Protein AF-A0A140KB06-F1 (afdb_monomer_lite)

Radius of gyration: 15.41 Å; chains: 1; bounding box: 33×47×39 Å

Secondary structure (DSSP, 8-state):
-PPPEE-TTS-EESSHHHHHHHHHH-HHHHHHHHHTTHHHHHHHHTT-HHHHHHHHHHHHSSS-HHHHHHHHHHHHHHHHHH--S----------TTHHHHHHHHHHHHHHTTS--

Foldseek 3Di:
DFAFDAFPVGDTHPDLVSLLVVCVVPVPSLLVCLLVLVVLVSCVRVVVNVLSVVSVVLSPDPDDSSVSSVVSSVVSVVVVVPDDPDDDDDDDDDDPPPPPVVVVVVVVVVVVVPPD

Structure (mmCIF, N/CA/C/O backbone):
data_AF-A0A140KB06-F1
#
_entry.id   AF-A0A140KB06-F1
#
loop_
_atom_site.group_PDB
_atom_site.id
_atom_site.type_symbol
_atom_site.label_atom_id
_atom_site.label_alt_id
_atom_site.label_comp_id
_atom_site.label_asym_id
_atom_site.label_entity_id
_atom_site.label_seq_id
_atom_site.pdbx_PDB_ins_code
_atom_site.Cartn_x
_atom_site.Cartn_y
_atom_site.Cartn_z
_atom_site.occupancy
_atom_site.B_iso_or_equiv
_atom_site.auth_seq_id
_atom_site.auth_comp_id
_atom_site.auth_asym_id
_atom_site.auth_atom_id
_atom_site.pdbx_PDB_model_num
ATOM 1 N N . MET A 1 1 ? 12.066 -7.332 -14.495 1.00 65.00 1 MET A N 1
ATOM 2 C CA . MET A 1 1 ? 12.016 -6.477 -13.287 1.00 65.00 1 MET A CA 1
ATOM 3 C C . MET A 1 1 ? 10.594 -5.970 -13.168 1.00 65.00 1 MET A C 1
ATOM 5 O O . MET A 1 1 ? 10.023 -5.665 -14.206 1.00 65.00 1 MET A O 1
ATOM 9 N N . ALA A 1 2 ? 10.015 -5.948 -11.968 1.00 84.44 2 ALA A N 1
ATOM 10 C CA . ALA A 1 2 ? 8.673 -5.405 -11.787 1.00 84.44 2 ALA A CA 1
ATOM 11 C C . ALA A 1 2 ? 8.692 -3.873 -11.918 1.00 84.44 2 ALA A C 1
ATOM 13 O O . ALA A 1 2 ? 9.682 -3.227 -11.571 1.00 84.44 2 ALA A O 1
ATOM 14 N N . GLU A 1 3 ? 7.606 -3.307 -12.433 1.00 93.38 3 GLU A N 1
ATOM 15 C CA . GLU A 1 3 ? 7.430 -1.858 -12.538 1.00 93.38 3 GLU A CA 1
ATOM 16 C C . GLU A 1 3 ? 7.237 -1.214 -11.150 1.00 93.38 3 GLU A C 1
ATOM 18 O O . GLU A 1 3 ? 6.530 -1.778 -10.302 1.00 93.38 3 GLU A O 1
ATOM 23 N N . PRO A 1 4 ? 7.850 -0.042 -10.889 1.00 96.62 4 PRO A N 1
ATOM 24 C CA . PRO A 1 4 ? 7.666 0.667 -9.628 1.00 96.62 4 PRO A CA 1
ATOM 25 C C . PRO A 1 4 ? 6.244 1.216 -9.501 1.00 96.62 4 PRO A C 1
ATOM 27 O O . PRO A 1 4 ? 5.618 1.598 -10.490 1.00 96.62 4 PRO A O 1
ATOM 30 N N . PHE A 1 5 ? 5.759 1.332 -8.267 1.00 97.06 5 PHE A N 1
ATOM 31 C CA . PHE A 1 5 ? 4.494 2.007 -8.005 1.00 97.06 5 PHE A CA 1
ATOM 32 C C . PHE A 1 5 ? 4.669 3.513 -8.192 1.00 97.06 5 PHE A C 1
ATOM 34 O O . PHE A 1 5 ? 5.593 4.103 -7.630 1.00 97.06 5 PHE A O 1
ATOM 41 N N . ARG A 1 6 ? 3.781 4.144 -8.960 1.00 96.88 6 ARG A N 1
ATOM 42 C CA . ARG A 1 6 ? 3.857 5.568 -9.295 1.00 96.88 6 ARG A CA 1
ATOM 43 C C . ARG A 1 6 ? 2.752 6.353 -8.596 1.00 96.88 6 ARG A C 1
ATOM 45 O O . ARG A 1 6 ? 1.575 6.085 -8.819 1.00 96.88 6 ARG A O 1
ATOM 52 N N . PHE A 1 7 ? 3.146 7.343 -7.800 1.00 95.62 7 PHE A N 1
ATOM 53 C CA . PHE A 1 7 ? 2.239 8.348 -7.242 1.00 95.62 7 PHE A CA 1
ATOM 54 C C . PHE A 1 7 ? 1.955 9.442 -8.282 1.00 95.62 7 PHE A C 1
ATOM 56 O O . PHE A 1 7 ? 2.716 9.615 -9.242 1.00 95.62 7 PHE A O 1
ATOM 63 N N . ALA A 1 8 ? 0.848 10.172 -8.121 1.00 91.31 8 ALA A N 1
ATOM 64 C CA . ALA A 1 8 ? 0.431 11.187 -9.089 1.00 91.31 8 ALA A CA 1
ATOM 65 C C . ALA A 1 8 ? 1.385 12.392 -9.110 1.00 91.31 8 ALA A C 1
ATOM 67 O O . ALA A 1 8 ? 1.555 13.019 -10.153 1.00 91.31 8 ALA A O 1
ATOM 68 N N . ASP A 1 9 ? 2.084 12.648 -8.002 1.00 87.56 9 ASP A N 1
ATOM 69 C CA . ASP A 1 9 ? 3.182 13.616 -7.905 1.00 87.56 9 ASP A CA 1
ATOM 70 C C . ASP A 1 9 ? 4.463 13.203 -8.669 1.00 87.56 9 ASP A C 1
ATOM 72 O O . ASP A 1 9 ? 5.450 13.941 -8.693 1.00 87.56 9 ASP A O 1
ATOM 76 N N . GLY A 1 10 ? 4.460 12.027 -9.305 1.00 93.19 10 GLY A N 1
ATOM 77 C CA . GLY A 1 10 ? 5.570 11.489 -10.084 1.00 93.19 10 GLY A CA 1
ATOM 78 C C . GLY A 1 10 ? 6.594 10.703 -9.265 1.00 93.19 10 GLY A C 1
ATOM 79 O O . GLY A 1 10 ? 7.516 10.136 -9.861 1.00 93.19 10 GLY A O 1
ATOM 80 N N . GLN A 1 11 ? 6.445 10.619 -7.940 1.00 95.81 11 GLN A N 1
ATOM 81 C CA . GLN A 1 11 ? 7.329 9.822 -7.094 1.00 95.81 11 GLN A CA 1
ATOM 82 C C . GLN A 1 11 ? 7.109 8.326 -7.323 1.00 95.81 11 GLN A C 1
ATOM 84 O O . GLN A 1 11 ? 6.007 7.858 -7.615 1.00 95.81 11 GLN A O 1
ATOM 89 N N . LEU A 1 12 ? 8.200 7.573 -7.205 1.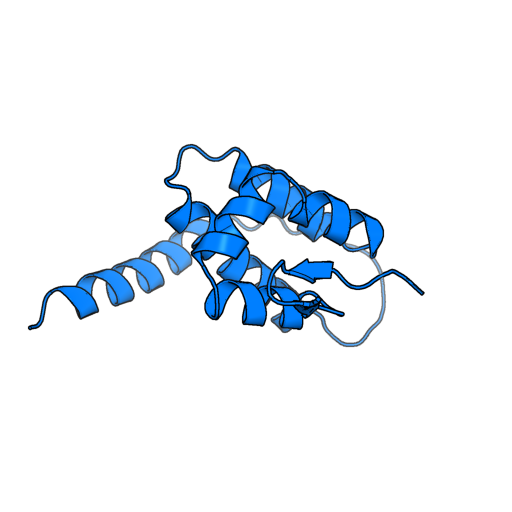00 97.06 12 LEU A N 1
ATOM 90 C CA . LEU A 1 12 ? 8.239 6.146 -7.489 1.00 97.06 12 LEU A CA 1
ATOM 91 C C . LEU A 1 12 ? 8.613 5.371 -6.231 1.00 97.06 12 LEU A C 1
ATOM 93 O O . LEU A 1 12 ? 9.597 5.700 -5.567 1.00 97.06 12 LEU A O 1
ATOM 97 N N . ALA A 1 13 ? 7.851 4.323 -5.935 1.00 97.00 13 ALA A N 1
ATOM 98 C CA . ALA A 1 13 ? 8.204 3.321 -4.944 1.00 97.00 13 ALA A CA 1
ATOM 99 C C . ALA A 1 13 ? 8.684 2.048 -5.643 1.00 97.00 13 ALA A C 1
ATOM 101 O O . ALA A 1 13 ? 7.937 1.394 -6.370 1.00 97.00 13 ALA A O 1
ATOM 102 N N . TYR A 1 14 ? 9.942 1.694 -5.394 1.00 96.00 14 TYR A N 1
ATOM 103 C CA . TYR A 1 14 ? 10.562 0.474 -5.917 1.00 96.00 14 TYR A CA 1
ATOM 104 C C . TYR A 1 14 ? 10.449 -0.699 -4.939 1.00 96.00 14 TYR A C 1
ATOM 106 O O . TYR A 1 14 ? 10.717 -1.843 -5.301 1.00 96.00 14 TYR A O 1
ATOM 114 N N . SER A 1 15 ? 10.058 -0.420 -3.697 1.00 95.75 15 SER A N 1
ATOM 115 C CA . SER A 1 15 ? 9.925 -1.400 -2.629 1.00 95.75 15 SER A CA 1
ATOM 116 C C . SER A 1 15 ? 8.781 -1.042 -1.679 1.00 95.75 15 SER A C 1
ATOM 118 O O . SER A 1 15 ? 8.216 0.056 -1.729 1.00 95.75 15 SER A O 1
ATOM 120 N N . VAL A 1 16 ? 8.445 -1.969 -0.780 1.00 96.31 16 VAL A N 1
ATOM 121 C CA . VAL A 1 16 ? 7.417 -1.759 0.251 1.00 96.31 16 VAL A CA 1
ATOM 122 C C . VAL A 1 16 ? 7.820 -0.624 1.198 1.00 96.31 16 VAL A C 1
ATOM 124 O O . VAL A 1 16 ? 6.982 0.167 1.630 1.00 96.31 16 VAL A O 1
ATOM 127 N N . GLU A 1 17 ? 9.108 -0.498 1.506 1.00 96.12 17 GLU A N 1
ATOM 128 C CA . GLU A 1 17 ? 9.649 0.575 2.341 1.00 96.12 17 GLU A CA 1
ATOM 129 C C . GLU A 1 17 ? 9.455 1.939 1.700 1.00 96.12 17 GLU A C 1
ATOM 131 O O . GLU A 1 17 ? 9.081 2.891 2.390 1.00 96.12 17 GLU A O 1
ATOM 136 N N . ASP A 1 18 ? 9.704 2.042 0.397 1.00 96.44 18 ASP A N 1
ATOM 137 C CA . ASP A 1 18 ? 9.499 3.284 -0.334 1.00 96.44 18 ASP A CA 1
ATOM 138 C C . ASP A 1 18 ? 8.016 3.627 -0.393 1.00 96.44 18 ASP A C 1
ATOM 140 O O . ASP A 1 18 ? 7.648 4.754 -0.064 1.00 96.44 18 ASP A O 1
ATOM 144 N N . LEU A 1 19 ? 7.153 2.642 -0.656 1.00 97.19 19 LEU A N 1
ATOM 145 C CA . LEU A 1 19 ? 5.704 2.828 -0.631 1.00 97.19 19 LEU A CA 1
ATOM 146 C C . LEU A 1 19 ? 5.227 3.380 0.723 1.00 97.19 19 LEU A C 1
ATOM 148 O O . LEU A 1 19 ? 4.471 4.351 0.782 1.00 97.19 19 LEU A O 1
ATOM 152 N N . VAL A 1 20 ? 5.737 2.831 1.829 1.00 96.69 20 VAL A N 1
ATOM 153 C CA . VAL A 1 20 ? 5.456 3.323 3.185 1.00 96.69 20 VAL A CA 1
ATOM 154 C C . VAL A 1 20 ? 5.957 4.755 3.401 1.00 96.69 20 VAL A C 1
ATOM 156 O O . VAL A 1 20 ? 5.286 5.540 4.078 1.00 96.69 20 VAL A O 1
ATOM 159 N N . LYS A 1 21 ? 7.139 5.116 2.887 1.00 96.00 21 LYS A N 1
ATOM 160 C CA . LYS A 1 21 ? 7.654 6.495 2.980 1.00 96.00 21 LYS A CA 1
ATOM 161 C C . LYS A 1 21 ? 6.753 7.464 2.214 1.00 96.00 21 LYS A C 1
ATOM 163 O O . LYS A 1 21 ? 6.449 8.526 2.756 1.00 96.00 21 LYS A O 1
ATOM 168 N N . LEU A 1 22 ? 6.301 7.087 1.018 1.00 96.44 22 LEU A N 1
ATOM 169 C CA . LEU A 1 22 ? 5.389 7.894 0.205 1.00 96.44 22 LEU A CA 1
ATOM 170 C C . LEU A 1 22 ? 4.036 8.082 0.899 1.00 96.44 22 LEU A C 1
ATOM 172 O O . LEU A 1 22 ? 3.586 9.214 1.047 1.00 96.44 22 LEU A O 1
ATOM 176 N N . CYS A 1 23 ? 3.455 7.021 1.466 1.00 96.56 23 CYS A N 1
ATOM 177 C CA . CYS A 1 23 ? 2.199 7.112 2.224 1.00 96.56 23 CYS A CA 1
ATOM 178 C C . CYS A 1 23 ? 2.286 8.068 3.425 1.00 96.56 23 CYS A C 1
ATOM 180 O O . CYS A 1 23 ? 1.320 8.747 3.753 1.00 96.56 23 CYS A O 1
ATOM 182 N N . LYS A 1 24 ? 3.442 8.141 4.098 1.00 93.94 24 LYS A N 1
ATOM 183 C CA . LYS A 1 24 ? 3.654 9.103 5.194 1.00 93.94 24 LYS A CA 1
ATOM 184 C C . LYS A 1 24 ? 3.790 10.541 4.708 1.00 93.94 24 LYS A C 1
ATOM 186 O O . LYS A 1 24 ? 3.437 11.454 5.447 1.00 93.94 24 LYS A O 1
ATOM 191 N N . ARG A 1 25 ? 4.385 10.735 3.530 1.00 95.12 25 ARG A N 1
ATOM 192 C CA . ARG A 1 25 ? 4.596 12.054 2.927 1.00 95.12 25 ARG A CA 1
ATOM 193 C C . ARG A 1 25 ? 3.280 12.627 2.405 1.00 95.12 25 ARG A C 1
ATOM 195 O O . ARG A 1 25 ? 3.001 13.791 2.668 1.00 95.12 25 ARG A O 1
ATOM 202 N N . SER A 1 26 ? 2.479 11.787 1.753 1.00 93.75 26 SER A N 1
ATOM 203 C CA . SER A 1 26 ? 1.208 12.159 1.128 1.00 93.75 26 SER A CA 1
ATOM 204 C C . SER A 1 26 ? 0.076 11.219 1.578 1.00 93.75 26 SER A C 1
ATOM 206 O O . SER A 1 26 ? -0.342 10.349 0.810 1.00 93.75 26 SER A O 1
ATOM 208 N N . PRO A 1 27 ? -0.457 11.364 2.811 1.00 94.69 27 PRO A N 1
ATOM 209 C CA . PRO A 1 27 ? -1.487 10.459 3.330 1.00 94.69 27 PRO A CA 1
ATOM 210 C C . PRO A 1 27 ? -2.776 10.438 2.502 1.00 94.69 27 PRO A C 1
ATOM 212 O O . PRO A 1 27 ? -3.364 9.378 2.328 1.00 94.69 27 PRO A O 1
ATOM 215 N N . GLY A 1 28 ? -3.197 11.581 1.950 1.00 95.19 28 GLY A N 1
ATOM 216 C CA . GLY A 1 28 ? -4.398 11.653 1.109 1.00 95.19 28 GLY A CA 1
ATOM 217 C C . GLY A 1 28 ? -4.283 10.809 -0.164 1.00 95.19 28 GLY A C 1
ATOM 218 O O . GLY A 1 28 ? -5.186 10.041 -0.482 1.00 95.19 28 GLY A O 1
ATOM 219 N N . GLU A 1 29 ? -3.144 10.877 -0.858 1.00 95.88 29 GLU A N 1
ATOM 220 C CA . GLU A 1 29 ? -2.882 9.996 -2.004 1.00 95.88 29 GLU A CA 1
ATOM 221 C C . GLU A 1 29 ? -2.774 8.534 -1.575 1.00 95.88 29 GLU A C 1
ATOM 223 O O . GLU A 1 29 ? -3.346 7.661 -2.223 1.00 95.88 29 GLU A O 1
ATOM 228 N N . GLY A 1 30 ? -2.096 8.265 -0.454 1.00 96.94 30 GLY A N 1
ATOM 229 C CA . GLY A 1 30 ? -1.984 6.916 0.093 1.00 96.94 30 GLY A CA 1
ATOM 230 C C . GLY A 1 30 ? -3.345 6.278 0.382 1.00 96.94 30 GLY A C 1
ATOM 231 O O . GLY A 1 30 ? -3.555 5.116 0.047 1.00 96.94 30 GLY A O 1
ATOM 232 N N . ILE A 1 31 ? -4.284 7.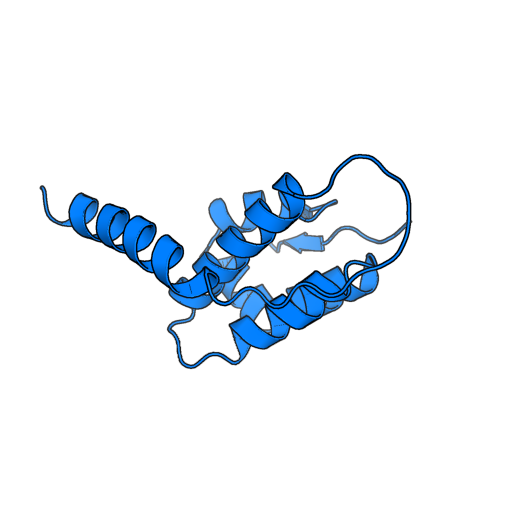046 0.942 1.00 98.19 31 ILE A N 1
ATOM 233 C CA . ILE A 1 31 ? -5.674 6.621 1.147 1.00 98.19 31 ILE A CA 1
ATOM 234 C C . ILE A 1 31 ? -6.334 6.301 -0.191 1.00 98.19 31 ILE A C 1
ATOM 236 O O . ILE A 1 31 ? -6.897 5.220 -0.339 1.00 98.19 31 ILE A O 1
ATOM 240 N N . ASN A 1 32 ? -6.237 7.199 -1.174 1.00 98.00 32 ASN A N 1
ATOM 241 C CA . ASN A 1 32 ? -6.878 7.002 -2.473 1.00 98.00 32 ASN A CA 1
ATOM 242 C C . ASN A 1 32 ? -6.412 5.702 -3.141 1.00 98.00 32 ASN A C 1
ATOM 244 O O . ASN A 1 32 ? -7.241 4.910 -3.590 1.00 98.00 32 ASN A O 1
ATOM 248 N N . TYR A 1 33 ? -5.102 5.455 -3.171 1.00 98.19 33 TYR A N 1
ATOM 249 C CA . TYR A 1 33 ? -4.540 4.232 -3.746 1.00 98.19 33 TYR A CA 1
ATOM 250 C C . TYR A 1 33 ? -4.887 2.982 -2.936 1.00 98.19 33 TYR A C 1
ATOM 252 O O . TYR A 1 33 ? -5.222 1.950 -3.522 1.00 98.19 33 TYR A O 1
ATOM 260 N N . LEU A 1 34 ? -4.868 3.071 -1.601 1.00 98.25 34 LEU A N 1
ATOM 261 C CA . LEU A 1 34 ? -5.310 1.980 -0.738 1.00 98.25 34 LEU A CA 1
ATOM 262 C C . LEU A 1 34 ? -6.763 1.624 -1.050 1.00 98.25 34 LEU A C 1
ATOM 264 O O . LEU A 1 34 ? -7.050 0.484 -1.380 1.00 98.25 34 LEU A O 1
ATOM 268 N N . MET A 1 35 ? -7.681 2.588 -1.022 1.00 98.25 35 MET A N 1
ATOM 269 C CA . MET A 1 35 ? -9.116 2.338 -1.197 1.00 98.25 35 MET A CA 1
ATOM 270 C C . MET A 1 35 ? -9.478 1.822 -2.595 1.00 98.25 35 MET A C 1
ATOM 272 O O . MET A 1 35 ? -10.441 1.064 -2.737 1.00 98.25 35 MET A O 1
ATOM 276 N N . ARG A 1 36 ? -8.675 2.156 -3.608 1.00 98.19 36 ARG A N 1
ATOM 277 C CA . ARG A 1 36 ? -8.809 1.672 -4.990 1.00 98.19 36 ARG A CA 1
ATOM 278 C C . ARG A 1 36 ? -8.240 0.275 -5.242 1.00 98.19 36 ARG A C 1
ATOM 280 O O . ARG A 1 36 ? -8.306 -0.192 -6.373 1.00 98.19 36 ARG A O 1
ATOM 287 N N . ALA A 1 37 ? -7.719 -0.388 -4.213 1.00 98.19 37 ALA A N 1
ATOM 288 C CA . ALA A 1 37 ? -7.027 -1.671 -4.309 1.00 98.19 37 ALA A CA 1
ATOM 289 C C . ALA A 1 37 ? -5.676 -1.632 -5.052 1.00 98.19 37 ALA A C 1
ATOM 291 O O . ALA A 1 37 ? -5.082 -2.676 -5.331 1.00 98.19 37 ALA A O 1
ATOM 292 N N . ASP A 1 38 ? -5.155 -0.442 -5.365 1.00 98.31 38 ASP A N 1
ATOM 293 C CA . ASP A 1 38 ? -3.935 -0.298 -6.163 1.00 98.31 38 ASP A CA 1
ATOM 294 C C . ASP A 1 38 ? -2.713 -0.852 -5.406 1.00 98.31 38 ASP A C 1
ATOM 296 O O . ASP A 1 38 ? -1.811 -1.440 -6.008 1.00 98.31 38 ASP A O 1
ATOM 300 N N . PHE A 1 39 ? -2.709 -0.738 -4.073 1.00 98.25 39 PHE A N 1
ATOM 301 C CA . PHE A 1 39 ? -1.645 -1.286 -3.232 1.00 98.25 39 PHE A CA 1
ATOM 302 C C . PHE A 1 39 ? -1.622 -2.813 -3.217 1.00 98.25 39 PHE A C 1
ATOM 304 O O . PHE A 1 39 ? -0.556 -3.375 -3.467 1.00 98.25 39 PHE A O 1
ATOM 311 N N . GLU A 1 40 ? -2.734 -3.512 -2.955 1.00 98.19 40 GLU A N 1
ATOM 312 C CA . GLU A 1 40 ? -2.698 -4.982 -2.973 1.00 98.19 40 GLU A CA 1
ATOM 313 C C . GLU A 1 40 ? -2.382 -5.545 -4.363 1.00 98.19 40 GLU A C 1
ATOM 315 O O . GLU A 1 40 ? -1.643 -6.525 -4.460 1.00 98.19 40 GLU A O 1
ATOM 320 N N . ASN A 1 41 ? -2.849 -4.893 -5.432 1.00 98.00 41 ASN A N 1
ATOM 321 C CA . ASN A 1 41 ? -2.542 -5.295 -6.802 1.00 98.00 41 ASN A CA 1
ATOM 322 C C . ASN A 1 41 ? -1.040 -5.189 -7.083 1.00 98.00 41 ASN A C 1
ATOM 324 O O . ASN A 1 41 ? -0.427 -6.133 -7.586 1.00 98.00 41 ASN A O 1
ATOM 328 N N . TRP A 1 42 ? -0.424 -4.064 -6.712 1.00 98.19 42 TRP A N 1
ATOM 329 C CA . TRP A 1 42 ? 1.010 -3.877 -6.903 1.00 98.19 42 TRP A CA 1
ATOM 330 C C . TRP A 1 42 ? 1.847 -4.793 -6.004 1.00 98.19 42 TRP A C 1
ATOM 332 O O . TRP A 1 42 ? 2.822 -5.381 -6.466 1.00 98.19 42 TRP A O 1
ATOM 342 N N . LEU A 1 43 ? 1.451 -4.981 -4.742 1.00 97.69 43 LEU A N 1
ATOM 343 C CA . LEU A 1 43 ? 2.128 -5.897 -3.820 1.00 97.69 43 LEU A CA 1
ATOM 344 C C . LEU A 1 43 ? 2.100 -7.339 -4.339 1.00 97.69 43 LEU A C 1
ATOM 346 O O . LEU A 1 43 ? 3.124 -8.020 -4.295 1.00 97.69 43 LEU A O 1
ATOM 350 N N . ALA A 1 44 ? 0.965 -7.793 -4.875 1.00 97.44 44 ALA A N 1
ATOM 351 C CA . ALA A 1 44 ? 0.860 -9.101 -5.514 1.00 97.44 44 ALA A CA 1
ATOM 352 C C . ALA A 1 44 ? 1.759 -9.188 -6.757 1.00 97.44 44 ALA A C 1
ATOM 354 O O . ALA A 1 44 ? 2.485 -10.168 -6.922 1.00 97.44 44 ALA A O 1
ATOM 355 N N . TYR A 1 45 ? 1.769 -8.140 -7.584 1.00 96.62 45 TYR A N 1
ATOM 356 C CA . TYR A 1 45 ? 2.596 -8.059 -8.787 1.00 96.62 45 TYR A CA 1
ATOM 357 C C . TYR A 1 45 ? 4.103 -8.165 -8.498 1.00 96.62 45 TYR A C 1
ATOM 359 O O . TYR A 1 45 ? 4.813 -8.872 -9.213 1.00 96.62 45 TYR A O 1
ATOM 367 N N . ILE A 1 46 ? 4.599 -7.547 -7.420 1.00 95.31 46 ILE A N 1
ATOM 368 C CA . ILE A 1 46 ? 6.009 -7.669 -7.003 1.00 95.31 46 ILE A CA 1
ATOM 369 C C . ILE A 1 46 ? 6.307 -8.947 -6.191 1.00 95.31 46 ILE A C 1
ATOM 371 O O . ILE A 1 46 ? 7.398 -9.087 -5.638 1.00 95.31 46 ILE A O 1
ATOM 375 N N . GLY A 1 47 ? 5.348 -9.875 -6.086 1.00 94.94 47 GLY A N 1
ATOM 376 C CA . GLY A 1 47 ? 5.505 -11.162 -5.401 1.00 94.94 47 GLY A CA 1
ATOM 377 C C . GLY A 1 47 ? 5.343 -11.119 -3.877 1.00 94.94 47 GLY A C 1
ATOM 378 O O . GLY A 1 47 ? 5.664 -12.092 -3.201 1.00 94.94 47 GLY A O 1
ATOM 379 N N . LYS A 1 48 ? 4.840 -10.020 -3.305 1.00 95.31 48 LYS A N 1
ATOM 380 C CA . LYS A 1 48 ? 4.558 -9.874 -1.866 1.00 95.31 48 LYS A CA 1
ATOM 381 C C . LYS A 1 48 ? 3.103 -10.257 -1.559 1.00 95.31 48 LYS A C 1
ATOM 383 O O . LYS A 1 48 ? 2.327 -9.448 -1.048 1.00 95.31 48 LYS A O 1
ATOM 388 N N . THR A 1 49 ? 2.733 -11.500 -1.869 1.00 95.06 49 THR A N 1
ATOM 389 C CA . THR A 1 49 ? 1.355 -12.024 -1.759 1.00 95.06 49 THR A CA 1
ATOM 390 C C . THR A 1 49 ? 0.770 -11.909 -0.352 1.00 95.06 49 THR A C 1
ATOM 392 O O . THR A 1 49 ? -0.380 -11.500 -0.205 1.00 95.06 49 THR A O 1
ATOM 395 N N . ASP A 1 50 ? 1.567 -12.174 0.686 1.00 95.38 50 ASP A N 1
ATOM 396 C CA . ASP A 1 50 ? 1.120 -12.071 2.084 1.00 95.38 50 ASP A CA 1
ATOM 397 C C . ASP A 1 50 ? 0.742 -10.629 2.448 1.00 95.38 50 ASP A C 1
ATOM 399 O O . ASP A 1 50 ? -0.258 -10.375 3.123 1.00 95.38 50 ASP A O 1
ATOM 403 N N . LEU A 1 51 ? 1.518 -9.658 1.953 1.00 96.75 51 LEU A N 1
ATOM 404 C CA . LEU A 1 51 ? 1.228 -8.242 2.154 1.00 96.75 51 LEU A CA 1
ATOM 405 C C . LEU A 1 51 ? 0.025 -7.795 1.332 1.00 96.75 51 LEU A C 1
ATOM 407 O O . LEU A 1 51 ? -0.754 -6.981 1.821 1.00 96.75 51 LEU A O 1
ATOM 411 N N . ALA A 1 52 ? -0.158 -8.333 0.126 1.00 98.00 52 ALA A N 1
ATOM 412 C CA . ALA A 1 52 ? -1.335 -8.060 -0.691 1.00 98.00 52 ALA A CA 1
ATOM 413 C C . ALA A 1 52 ? -2.622 -8.512 0.018 1.00 98.00 52 ALA A C 1
ATOM 415 O O . ALA A 1 52 ? -3.540 -7.712 0.195 1.00 98.00 52 ALA A O 1
ATOM 416 N N . GLN A 1 53 ? -2.656 -9.748 0.526 1.00 97.75 53 GLN A N 1
ATOM 417 C CA . GLN A 1 53 ? -3.805 -10.275 1.270 1.00 97.75 53 GLN A CA 1
ATOM 418 C C . GLN A 1 53 ? -4.064 -9.491 2.567 1.00 97.75 53 GLN A C 1
ATOM 420 O O . GLN A 1 53 ? -5.208 -9.167 2.901 1.00 97.75 53 GLN A O 1
ATOM 425 N N . MET A 1 54 ? -3.001 -9.142 3.296 1.00 97.81 54 MET A N 1
ATOM 426 C CA . MET A 1 54 ? -3.094 -8.308 4.496 1.00 97.81 54 MET A CA 1
ATOM 427 C C . MET A 1 54 ? -3.656 -6.912 4.182 1.00 97.81 54 MET A C 1
ATOM 429 O O . MET A 1 54 ? -4.506 -6.415 4.921 1.00 97.81 54 MET A O 1
ATOM 433 N N . THR A 1 55 ? -3.232 -6.307 3.072 1.00 98.12 55 THR A N 1
ATOM 434 C CA . THR A 1 55 ? -3.685 -4.982 2.619 1.00 98.12 55 THR A CA 1
ATOM 435 C C . THR A 1 55 ? -5.152 -5.010 2.205 1.00 98.12 55 THR 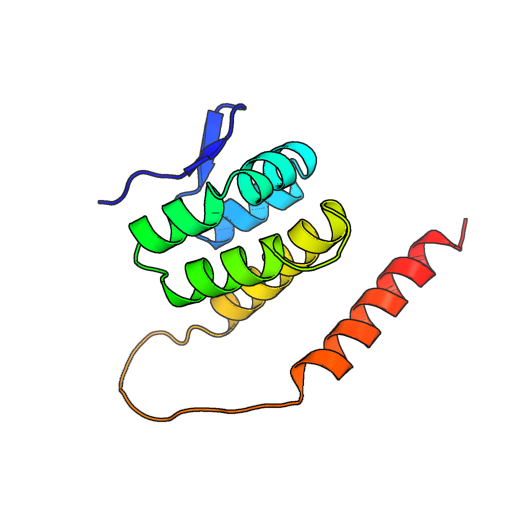A C 1
ATOM 437 O O . THR A 1 55 ? -5.927 -4.161 2.647 1.00 98.12 55 THR A O 1
ATOM 440 N N . GLN A 1 56 ? -5.564 -6.036 1.454 1.00 98.44 56 GLN A N 1
ATOM 441 C CA . GLN A 1 56 ? -6.966 -6.266 1.107 1.00 98.44 56 GLN A CA 1
ATOM 442 C C . GLN A 1 56 ? -7.838 -6.387 2.365 1.00 98.44 56 GLN A C 1
ATOM 444 O O . GLN A 1 56 ? -8.892 -5.757 2.445 1.00 98.44 56 GLN A O 1
ATOM 449 N N . THR A 1 57 ? -7.378 -7.153 3.362 1.00 98.06 57 THR A N 1
ATOM 450 C CA . THR A 1 57 ? -8.082 -7.308 4.646 1.00 98.06 57 THR A CA 1
ATOM 451 C C . THR A 1 57 ? -8.274 -5.953 5.324 1.00 98.06 57 THR A C 1
ATOM 453 O O . THR A 1 57 ? -9.404 -5.602 5.644 1.00 98.06 57 THR A O 1
ATOM 456 N N . ILE A 1 58 ? -7.208 -5.152 5.463 1.00 97.62 58 ILE A N 1
ATOM 457 C CA . ILE A 1 58 ? -7.282 -3.804 6.058 1.00 97.62 58 ILE A CA 1
ATOM 458 C C . ILE A 1 58 ? -8.296 -2.927 5.324 1.00 97.62 58 ILE A C 1
ATOM 460 O O . ILE A 1 58 ? -9.112 -2.249 5.948 1.00 97.62 58 ILE A O 1
ATOM 464 N N . ARG A 1 59 ? -8.257 -2.922 3.989 1.00 97.75 59 ARG A N 1
ATOM 465 C CA . ARG A 1 59 ? -9.153 -2.095 3.177 1.00 97.75 59 ARG A CA 1
ATOM 466 C C . ARG A 1 59 ? -10.627 -2.414 3.434 1.00 97.75 59 ARG A C 1
ATOM 468 O O . ARG A 1 59 ? -11.461 -1.508 3.374 1.00 97.75 59 ARG A O 1
ATOM 475 N N . GLN A 1 60 ? -10.938 -3.670 3.742 1.00 97.56 60 GLN A N 1
ATOM 476 C CA . GLN A 1 60 ? -12.288 -4.159 4.027 1.00 97.56 60 GLN A CA 1
ATOM 477 C C . GLN A 1 60 ? -12.720 -3.987 5.495 1.00 97.56 60 GLN A C 1
ATOM 479 O O . GLN A 1 60 ? -13.892 -4.195 5.796 1.00 97.56 60 GLN A O 1
ATOM 484 N N . GLU A 1 61 ? -11.828 -3.583 6.407 1.00 96.12 61 GLU A N 1
ATOM 485 C CA . GLU A 1 61 ? -12.183 -3.347 7.813 1.00 96.12 61 GLU A CA 1
ATOM 486 C C . GLU A 1 61 ? -13.208 -2.203 7.959 1.00 96.12 61 GLU A C 1
ATOM 488 O O . GLU A 1 61 ? -13.235 -1.249 7.174 1.00 96.12 61 GLU A O 1
ATOM 493 N N . GLN A 1 62 ? -14.048 -2.259 8.995 1.00 96.50 62 GLN A N 1
ATOM 494 C CA . GLN A 1 62 ? -15.015 -1.201 9.313 1.00 96.50 62 GLN A CA 1
ATOM 495 C C . GLN A 1 62 ? -14.341 -0.073 10.115 1.00 96.50 62 GLN A C 1
ATOM 497 O O . GLN A 1 62 ? -14.660 0.163 11.277 1.00 96.50 62 GLN A O 1
ATOM 502 N N . LEU A 1 63 ? -13.372 0.593 9.490 1.00 94.38 63 LEU A N 1
ATOM 503 C CA . LEU A 1 63 ? -12.587 1.697 10.052 1.00 94.38 63 LEU A CA 1
ATOM 504 C C . LEU A 1 63 ? -12.623 2.917 9.137 1.00 94.38 63 LEU A C 1
ATOM 506 O O . LEU A 1 63 ? -12.951 2.799 7.950 1.00 94.38 63 LEU A O 1
ATOM 510 N N . SER A 1 64 ? -12.238 4.079 9.666 1.00 97.00 64 SER A N 1
ATOM 511 C CA . SER A 1 64 ? -12.012 5.251 8.822 1.00 97.00 64 SER A CA 1
ATOM 512 C C . SER A 1 64 ? -10.852 5.012 7.852 1.00 97.00 64 SER A C 1
ATOM 514 O O . SER A 1 64 ? -9.935 4.229 8.108 1.00 97.00 64 SER A O 1
ATOM 516 N N . GLU A 1 65 ? -10.867 5.708 6.719 1.00 97.44 65 GLU A N 1
ATOM 517 C CA . GLU A 1 65 ? -9.831 5.568 5.690 1.00 97.44 65 GLU A CA 1
ATOM 518 C C . GLU A 1 65 ? -8.430 5.921 6.213 1.00 97.44 65 GLU A C 1
ATOM 520 O O . GLU A 1 65 ? -7.449 5.254 5.881 1.00 97.44 65 GLU A O 1
ATOM 525 N N . SER A 1 66 ? -8.343 6.918 7.100 1.00 95.88 66 SER A N 1
ATOM 526 C CA . SER A 1 66 ? -7.089 7.287 7.764 1.00 95.88 66 SER A CA 1
ATOM 527 C C . SER A 1 66 ? -6.572 6.159 8.658 1.00 95.88 66 SER A C 1
ATOM 529 O O . SER A 1 66 ? -5.394 5.816 8.585 1.00 95.88 66 SER A O 1
ATOM 531 N N . GLU A 1 67 ? -7.439 5.533 9.461 1.00 97.19 67 GLU A N 1
ATOM 532 C CA . GLU A 1 67 ? -7.055 4.399 10.315 1.00 97.19 67 GLU A CA 1
ATOM 533 C C . GLU A 1 67 ? -6.603 3.190 9.487 1.00 97.19 67 GLU A C 1
ATOM 535 O O . GLU A 1 67 ? -5.636 2.517 9.851 1.00 97.19 67 GLU A O 1
ATOM 540 N N . LYS A 1 68 ? -7.246 2.938 8.341 1.00 97.88 68 LYS A N 1
ATOM 541 C CA . LYS A 1 68 ? -6.821 1.894 7.396 1.00 97.88 68 LYS A CA 1
ATOM 542 C C . LYS A 1 68 ? -5.415 2.157 6.871 1.00 97.88 68 LYS A C 1
ATOM 544 O O . LYS A 1 68 ? -4.570 1.260 6.903 1.00 97.88 68 LYS A O 1
ATOM 549 N N . LEU A 1 69 ? -5.128 3.384 6.433 1.00 97.94 69 LEU A N 1
ATOM 550 C CA . LEU A 1 69 ? -3.789 3.737 5.959 1.00 97.94 69 LEU A CA 1
ATOM 551 C C . LEU A 1 69 ? -2.742 3.614 7.075 1.00 97.94 69 LEU A C 1
ATOM 553 O O . LEU A 1 69 ? -1.647 3.095 6.844 1.00 97.94 69 LEU A O 1
ATOM 557 N N . GLU A 1 70 ? -3.065 4.049 8.291 1.00 96.06 70 GLU A N 1
ATOM 558 C CA . GLU A 1 70 ? -2.175 3.917 9.447 1.00 96.06 70 GLU A CA 1
ATOM 559 C C . GLU A 1 70 ? -1.868 2.452 9.770 1.00 96.06 70 GLU A C 1
ATOM 561 O O . GLU A 1 70 ? -0.700 2.097 9.976 1.00 96.06 70 GLU A O 1
ATOM 566 N N . GLN A 1 71 ? -2.886 1.588 9.754 1.00 96.94 71 GLN A N 1
ATOM 567 C CA . GLN A 1 71 ? -2.713 0.149 9.927 1.00 96.94 71 GLN A CA 1
ATOM 568 C C . GLN A 1 71 ? -1.838 -0.463 8.835 1.00 96.94 71 GLN A C 1
ATOM 570 O O . GLN A 1 71 ? -0.927 -1.234 9.150 1.00 96.94 71 GLN A O 1
ATOM 575 N N . PHE A 1 72 ? -2.070 -0.100 7.574 1.00 97.44 72 PHE A N 1
ATOM 576 C CA . PHE A 1 72 ? -1.266 -0.558 6.442 1.00 97.44 72 PHE A CA 1
ATOM 577 C C . PHE A 1 72 ? 0.206 -0.182 6.643 1.00 97.44 72 PHE A C 1
ATOM 579 O O . PHE A 1 72 ? 1.089 -1.043 6.673 1.00 97.44 72 PHE A O 1
ATOM 586 N N . VAL A 1 73 ? 0.466 1.098 6.912 1.00 97.06 73 VAL A N 1
ATOM 587 C CA . VAL A 1 73 ? 1.807 1.632 7.171 1.00 97.06 73 VAL A CA 1
ATOM 588 C C . VAL A 1 73 ? 2.475 0.945 8.368 1.00 97.06 73 VAL A C 1
ATOM 590 O O . VAL A 1 73 ? 3.687 0.712 8.345 1.00 97.06 73 VAL A O 1
ATOM 593 N N . ALA A 1 74 ? 1.730 0.634 9.428 1.00 94.56 74 ALA A N 1
ATOM 594 C CA . ALA A 1 74 ? 2.257 -0.060 10.598 1.00 94.56 74 ALA A CA 1
ATOM 595 C C . ALA A 1 74 ? 2.616 -1.521 10.287 1.00 94.56 74 ALA A C 1
ATOM 597 O O . ALA A 1 74 ? 3.747 -1.933 10.564 1.00 94.56 74 ALA A O 1
ATOM 598 N N . LYS A 1 75 ? 1.702 -2.288 9.677 1.00 93.75 75 LYS A N 1
ATOM 599 C CA . LYS A 1 75 ? 1.926 -3.706 9.351 1.00 93.75 75 LYS A CA 1
ATOM 600 C C . LYS A 1 75 ? 3.053 -3.882 8.330 1.00 93.75 75 LYS A C 1
ATOM 602 O O . LYS A 1 75 ? 3.921 -4.725 8.548 1.00 93.75 75 LYS A O 1
ATOM 607 N N . CYS A 1 76 ? 3.128 -3.041 7.296 1.00 93.94 76 CYS A N 1
ATOM 608 C CA . CYS A 1 76 ? 4.219 -3.086 6.318 1.00 93.94 76 CYS A CA 1
ATOM 609 C C . CYS A 1 76 ? 5.594 -2.841 6.955 1.00 93.94 76 CYS A C 1
ATOM 611 O O . CYS A 1 76 ? 6.532 -3.581 6.680 1.00 93.94 76 CYS A O 1
ATOM 613 N N . LYS A 1 77 ? 5.736 -1.859 7.859 1.00 92.25 77 LYS A N 1
ATOM 614 C CA . LYS A 1 77 ? 7.018 -1.636 8.561 1.00 92.25 77 LYS A CA 1
ATOM 615 C C . LYS A 1 77 ? 7.443 -2.827 9.405 1.00 92.25 77 LYS A C 1
ATOM 617 O O . LYS A 1 77 ? 8.635 -3.100 9.508 1.00 92.25 77 LYS A O 1
ATOM 622 N N . LEU A 1 78 ? 6.484 -3.471 10.066 1.00 89.00 78 LEU A N 1
ATOM 623 C CA . LEU A 1 78 ? 6.766 -4.644 10.882 1.00 89.00 78 LEU A CA 1
ATOM 624 C C . LEU A 1 78 ? 7.232 -5.798 10.002 1.00 89.00 78 LEU A C 1
ATOM 626 O O . LEU A 1 78 ? 8.269 -6.370 10.311 1.00 89.00 78 LEU A O 1
ATOM 630 N N . ALA A 1 79 ? 6.537 -6.054 8.890 1.00 88.06 79 ALA A N 1
ATOM 631 C CA . ALA A 1 79 ? 6.901 -7.096 7.935 1.00 88.06 79 ALA A CA 1
ATOM 632 C C . ALA A 1 79 ? 8.327 -6.911 7.397 1.00 88.06 79 ALA A C 1
ATOM 634 O O . ALA A 1 79 ? 9.134 -7.833 7.466 1.00 88.06 79 ALA A O 1
ATOM 635 N N . VAL A 1 80 ? 8.665 -5.689 6.979 1.00 84.12 80 VAL A N 1
ATOM 636 C CA . VAL A 1 80 ? 10.017 -5.327 6.529 1.00 84.12 80 VAL A CA 1
ATOM 637 C C . VAL A 1 80 ? 11.061 -5.547 7.623 1.00 84.12 80 VAL A C 1
ATOM 639 O O . VAL A 1 80 ? 12.145 -6.060 7.366 1.00 84.12 80 VAL A O 1
ATOM 642 N N . LYS A 1 81 ? 10.756 -5.157 8.866 1.00 80.62 81 LYS A N 1
ATOM 643 C CA . LYS A 1 81 ? 11.684 -5.318 9.992 1.00 80.62 81 LYS A CA 1
ATOM 644 C C . LYS A 1 81 ? 11.879 -6.788 10.376 1.00 80.62 81 LYS A C 1
ATOM 646 O O . LYS A 1 81 ? 12.914 -7.129 10.941 1.00 80.62 81 LYS A O 1
ATOM 651 N N . SER A 1 82 ? 10.878 -7.628 10.123 1.00 66.56 82 SER A N 1
ATOM 652 C CA . SER A 1 82 ? 10.895 -9.049 10.454 1.00 66.56 82 SER A CA 1
ATOM 653 C C . SER A 1 82 ? 11.476 -9.946 9.369 1.00 66.56 82 SER A C 1
ATOM 655 O O . SER A 1 82 ? 11.669 -11.114 9.672 1.00 66.56 82 SER A O 1
ATOM 657 N N . GLU A 1 83 ? 11.765 -9.456 8.156 1.00 53.78 83 GLU A N 1
ATOM 658 C CA . GLU A 1 83 ? 12.467 -10.257 7.145 1.00 53.78 83 GLU A CA 1
ATOM 659 C C . GLU A 1 83 ? 13.922 -10.500 7.601 1.00 53.78 83 GLU A C 1
ATOM 661 O O . GLU A 1 83 ? 14.736 -9.570 7.593 1.00 53.78 83 GLU A O 1
ATOM 666 N N . PRO A 1 84 ? 14.304 -11.731 7.999 1.00 47.38 84 PRO A N 1
ATOM 667 C CA . PRO A 1 84 ? 15.707 -12.076 8.123 1.00 47.38 84 PRO A CA 1
ATOM 668 C C . PRO A 1 84 ? 16.249 -12.313 6.709 1.00 47.38 84 PRO A C 1
ATOM 670 O O . PRO A 1 84 ? 15.596 -12.937 5.871 1.00 47.38 84 PRO A O 1
ATOM 673 N N . LYS A 1 85 ? 17.471 -11.850 6.429 1.00 42.53 85 LYS A N 1
ATOM 674 C CA . LYS A 1 85 ? 18.233 -12.300 5.255 1.00 42.53 85 LYS A CA 1
ATOM 675 C C . LYS A 1 85 ? 18.330 -13.842 5.272 1.00 42.53 85 LYS A C 1
ATOM 677 O O . LYS A 1 85 ? 19.184 -14.384 5.959 1.00 42.53 85 LYS A O 1
ATOM 682 N N . SER A 1 86 ? 17.482 -14.486 4.469 1.00 42.75 86 SER A N 1
ATOM 683 C CA . SER A 1 86 ? 17.517 -15.865 3.953 1.00 42.75 86 SER A CA 1
ATOM 684 C C . SER A 1 86 ? 17.401 -17.085 4.901 1.00 42.75 86 SER A C 1
ATOM 686 O O . SER A 1 86 ? 17.976 -17.149 5.980 1.00 42.75 86 SER A O 1
ATOM 688 N N . ILE A 1 87 ? 16.807 -18.127 4.287 1.00 41.69 87 ILE A N 1
ATOM 689 C CA . ILE A 1 87 ? 16.922 -19.600 4.437 1.00 41.69 87 ILE A CA 1
ATOM 690 C C . ILE A 1 87 ? 15.871 -20.364 5.293 1.00 41.69 87 ILE A C 1
ATOM 692 O O . ILE A 1 87 ? 15.853 -20.300 6.513 1.00 41.69 87 ILE A O 1
ATOM 696 N N . ASN A 1 88 ? 15.118 -21.212 4.566 1.00 36.56 88 ASN A N 1
ATOM 697 C CA . ASN A 1 88 ? 14.362 -22.436 4.906 1.00 36.56 88 ASN A CA 1
ATOM 698 C C . ASN A 1 88 ? 13.037 -22.412 5.705 1.00 36.56 88 ASN A C 1
ATOM 700 O O . ASN A 1 88 ? 13.001 -22.242 6.914 1.00 36.56 88 ASN A O 1
ATOM 704 N N . SER A 1 89 ? 11.971 -22.733 4.953 1.00 48.34 89 SER A N 1
ATOM 705 C CA . SER A 1 89 ? 10.895 -23.719 5.183 1.00 48.34 89 SER A CA 1
ATOM 706 C C . SER A 1 89 ? 10.514 -24.144 6.617 1.00 48.34 89 SER A C 1
ATOM 708 O O . SER A 1 89 ? 11.323 -24.665 7.377 1.00 48.34 89 SER A O 1
ATOM 710 N N . ASN A 1 90 ? 9.186 -24.101 6.824 1.00 42.25 90 ASN A N 1
ATOM 711 C CA . ASN A 1 90 ? 8.338 -24.790 7.807 1.00 42.25 90 ASN A CA 1
ATOM 712 C C . ASN A 1 90 ? 8.260 -24.202 9.227 1.00 42.25 90 ASN A C 1
ATOM 714 O O . ASN A 1 90 ? 9.050 -24.556 10.090 1.00 42.25 90 ASN A O 1
ATOM 718 N N . GLN A 1 91 ? 7.198 -23.427 9.508 1.00 40.66 91 GLN A N 1
ATOM 719 C CA . GLN A 1 91 ? 6.086 -23.823 10.402 1.00 40.66 91 GLN A CA 1
ATOM 720 C C . GLN A 1 91 ? 5.030 -22.700 10.578 1.00 40.66 91 GLN A C 1
ATOM 722 O O . GLN A 1 91 ? 5.353 -21.523 10.419 1.00 40.66 91 GLN A O 1
ATOM 727 N N . PRO A 1 92 ? 3.759 -23.039 10.893 1.00 48.75 92 PRO A N 1
ATOM 728 C CA . PRO A 1 92 ? 2.660 -22.082 10.975 1.00 48.75 92 PRO A CA 1
ATOM 729 C C . PRO A 1 92 ? 2.571 -21.482 12.382 1.00 48.75 92 PRO A C 1
ATOM 731 O O . PRO A 1 92 ? 2.352 -22.201 13.356 1.00 48.75 92 PRO A O 1
ATOM 734 N N . VAL A 1 93 ? 2.680 -20.158 12.508 1.00 42.03 93 VAL A N 1
ATOM 735 C CA . VAL A 1 93 ? 2.570 -19.497 13.816 1.00 42.03 93 VAL A CA 1
ATOM 736 C C . VAL A 1 93 ? 1.242 -18.754 13.920 1.00 42.03 93 VAL A C 1
ATOM 738 O O . VAL A 1 93 ? 1.099 -17.609 13.498 1.00 42.03 93 VAL A O 1
ATOM 741 N N . LYS A 1 94 ? 0.253 -19.419 14.527 1.00 58.41 94 LYS A N 1
ATOM 742 C CA . LYS A 1 94 ? -0.864 -18.737 15.195 1.00 58.41 94 LYS A CA 1
ATOM 743 C C . LYS A 1 94 ? -0.273 -17.912 16.342 1.00 58.41 94 LYS A C 1
ATOM 745 O O . LYS A 1 94 ? 0.404 -18.480 17.194 1.00 58.41 94 LYS A O 1
ATOM 750 N N . SER A 1 95 ? -0.531 -16.607 16.412 1.00 45.97 95 SER A N 1
ATOM 751 C CA . SER A 1 95 ? -0.169 -15.825 17.603 1.00 45.97 95 SER A CA 1
ATOM 752 C C . SER A 1 95 ? -1.164 -14.701 17.881 1.00 45.97 95 SER A C 1
ATOM 754 O O . SER A 1 95 ? -1.138 -13.632 17.273 1.00 45.97 95 SER A O 1
ATOM 756 N N . ASN A 1 96 ? -2.031 -14.958 18.862 1.00 48.12 96 ASN A N 1
ATOM 757 C CA . ASN A 1 96 ? -3.069 -14.068 19.388 1.00 48.12 96 ASN A CA 1
ATOM 758 C C . ASN A 1 96 ? -2.520 -12.959 20.313 1.00 48.12 96 ASN A C 1
ATOM 760 O O . ASN A 1 96 ? -3.179 -12.559 21.265 1.00 48.12 96 ASN A O 1
ATOM 764 N N . ASN A 1 97 ? -1.332 -12.419 20.030 1.00 49.38 97 ASN A N 1
ATOM 765 C CA . ASN A 1 97 ? -0.752 -11.287 20.773 1.00 49.38 97 ASN A CA 1
ATOM 766 C C . ASN A 1 97 ? -0.842 -9.948 20.013 1.00 49.38 97 ASN A C 1
ATOM 768 O O . ASN A 1 97 ? -0.373 -8.916 20.495 1.00 49.38 97 ASN A O 1
ATOM 772 N N . PHE A 1 98 ? -1.455 -9.961 18.826 1.00 53.31 98 PHE A N 1
ATOM 773 C CA . PHE A 1 98 ? -1.494 -8.841 17.886 1.00 53.31 98 PHE A CA 1
ATOM 774 C C . PHE A 1 98 ? -2.272 -7.613 18.408 1.00 53.31 98 PHE A C 1
ATOM 776 O O . PHE A 1 98 ? -1.806 -6.484 18.256 1.00 53.31 98 PHE A O 1
ATOM 783 N N . MET A 1 99 ? -3.409 -7.806 19.091 1.00 49.75 99 MET A N 1
ATOM 784 C CA . MET A 1 99 ? -4.285 -6.686 19.484 1.00 49.75 99 MET A CA 1
ATOM 785 C C . MET A 1 99 ? -3.804 -5.892 20.715 1.00 49.75 99 MET A C 1
ATOM 787 O O . MET A 1 99 ? -4.080 -4.697 20.825 1.00 49.75 99 MET A O 1
ATOM 791 N N . ASN A 1 100 ? -3.012 -6.497 21.607 1.00 48.53 100 ASN A N 1
ATOM 792 C CA . ASN A 1 100 ? -2.646 -5.859 22.881 1.00 48.53 100 ASN A CA 1
ATOM 793 C C . ASN A 1 100 ? -1.510 -4.829 22.764 1.00 48.53 100 ASN A C 1
ATOM 795 O O . ASN A 1 100 ? -1.443 -3.891 23.560 1.00 48.53 100 ASN A O 1
ATOM 799 N N . ASN A 1 101 ? -0.621 -4.970 21.774 1.00 53.78 101 ASN A N 1
ATOM 800 C CA . ASN A 1 101 ? 0.475 -4.015 21.560 1.00 53.78 101 ASN A CA 1
ATOM 801 C C . ASN A 1 101 ? 0.084 -2.857 20.636 1.00 53.78 101 ASN A C 1
ATOM 803 O O . ASN A 1 101 ? 0.610 -1.754 20.791 1.00 53.78 101 ASN A O 1
ATOM 807 N N . LEU A 1 102 ? -0.873 -3.083 19.731 1.00 55.06 102 LEU A N 1
ATOM 808 C CA . LEU A 1 102 ? -1.426 -2.035 18.882 1.00 55.06 102 LEU A CA 1
ATOM 809 C C . LEU A 1 102 ? -2.170 -1.006 19.753 1.00 55.06 102 LEU A C 1
ATOM 811 O O . LEU A 1 102 ? -1.826 0.167 19.730 1.00 55.06 102 LEU A O 1
ATOM 815 N N . SER A 1 103 ? -3.044 -1.435 20.669 1.00 54.44 103 SER A N 1
ATOM 816 C CA . SER A 1 103 ? -3.767 -0.519 21.573 1.00 54.44 103 SER A CA 1
ATOM 817 C C . SER A 1 103 ? -2.854 0.453 22.356 1.00 54.44 103 SER A C 1
ATOM 819 O O . SER A 1 103 ? -3.147 1.647 22.443 1.00 54.44 103 SER A O 1
ATOM 821 N N . LYS A 1 104 ? -1.692 -0.003 22.851 1.00 53.78 104 LYS A N 1
ATOM 822 C CA . LYS A 1 104 ? -0.763 0.842 23.632 1.00 53.78 104 LYS A CA 1
ATOM 823 C C . LYS A 1 104 ? -0.049 1.913 22.803 1.00 53.78 104 LYS A C 1
ATOM 825 O O . LYS A 1 104 ? 0.212 3.005 23.305 1.00 53.78 104 LYS A O 1
ATOM 830 N N . PHE A 1 105 ? 0.270 1.625 21.541 1.00 57.91 105 PHE A N 1
ATOM 831 C CA . PHE A 1 105 ? 0.883 2.611 20.646 1.00 57.91 105 PHE A CA 1
ATOM 832 C C . PHE A 1 105 ? -0.117 3.714 20.260 1.00 57.91 105 PHE A C 1
ATOM 834 O O . PHE A 1 105 ? 0.243 4.891 20.217 1.00 57.91 105 PHE A O 1
ATOM 841 N N . PHE A 1 106 ? -1.386 3.344 20.072 1.00 57.66 106 PHE A N 1
ATOM 842 C CA . PHE A 1 106 ? -2.455 4.261 19.675 1.00 57.66 106 PHE A CA 1
ATOM 843 C C . PHE A 1 106 ? -2.907 5.160 20.837 1.00 57.66 106 PHE A C 1
ATOM 845 O O . PHE A 1 106 ? -3.060 6.365 20.639 1.00 57.66 106 PHE A O 1
ATOM 852 N N . GLN A 1 107 ? -2.981 4.645 22.073 1.00 56.06 107 GLN A N 1
ATOM 853 C CA . GLN A 1 107 ? -3.198 5.491 23.261 1.00 56.06 107 GLN A CA 1
ATOM 854 C C . GLN A 1 107 ? -2.119 6.574 23.405 1.00 56.06 107 GLN A C 1
ATOM 856 O O . GLN A 1 107 ? -2.428 7.722 23.720 1.00 56.06 107 GLN A O 1
ATOM 861 N N . LYS A 1 108 ? -0.854 6.246 23.113 1.00 49.53 108 LYS A N 1
ATOM 862 C CA . LYS A 1 108 ? 0.257 7.205 23.197 1.00 49.53 108 LYS A CA 1
ATOM 863 C C . LYS A 1 108 ? 0.212 8.292 22.112 1.00 49.53 108 LYS A C 1
ATOM 865 O O . LYS A 1 108 ? 0.740 9.381 22.337 1.00 49.53 108 LYS A O 1
ATOM 870 N N . LEU A 1 109 ? -0.387 8.018 20.951 1.00 52.31 109 LEU A N 1
ATOM 871 C CA . LEU A 1 109 ? -0.544 8.992 19.863 1.00 52.31 109 LEU A CA 1
ATOM 872 C C . LEU A 1 109 ? -1.730 9.935 20.096 1.00 52.31 109 LEU A C 1
ATOM 874 O O . LEU A 1 109 ? -1.596 11.137 19.874 1.00 52.31 109 LEU A O 1
ATOM 878 N N . ILE A 1 110 ? -2.848 9.418 20.612 1.00 58.62 110 ILE A N 1
ATOM 879 C CA . ILE A 1 110 ? -4.022 10.232 20.963 1.00 58.62 110 ILE A CA 1
ATOM 880 C C . ILE A 1 110 ? -3.707 11.134 22.168 1.00 58.62 110 ILE A C 1
ATOM 882 O O . ILE A 1 110 ? -4.009 12.325 22.140 1.00 58.62 110 ILE A O 1
ATOM 886 N N . ALA A 1 111 ? -3.005 10.613 23.183 1.00 53.78 111 ALA A N 1
ATOM 887 C CA . ALA A 1 111 ? -2.617 11.385 24.368 1.00 53.78 111 ALA A CA 1
ATOM 888 C C . ALA A 1 111 ? -1.648 12.547 24.069 1.00 53.78 111 ALA A C 1
ATOM 890 O O . ALA A 1 111 ? -1.609 13.513 24.822 1.00 53.78 111 ALA A O 1
ATOM 891 N N . GLN A 1 112 ? -0.886 12.493 22.970 1.00 54.38 112 GLN A N 1
ATOM 892 C CA . GLN A 1 112 ? 0.015 13.582 22.565 1.00 54.38 112 GLN A CA 1
ATOM 893 C C . GLN A 1 112 ? -0.690 14.730 21.829 1.00 54.38 112 GLN A C 1
ATOM 895 O O . GLN A 1 112 ? -0.110 15.805 21.705 1.00 54.38 112 GLN A O 1
ATOM 900 N N . LYS A 1 113 ? -1.924 14.533 21.344 1.00 53.12 113 LYS A N 1
ATOM 901 C CA . LYS A 1 113 ? -2.708 15.591 20.683 1.00 53.12 113 LYS A CA 1
ATOM 902 C C . LYS A 1 113 ? -3.617 16.386 21.634 1.00 53.12 113 LYS A C 1
ATOM 904 O O . LYS A 1 113 ? -4.239 17.338 21.182 1.00 53.12 113 LYS A O 1
ATOM 909 N N . LEU A 1 114 ? -3.683 16.024 22.919 1.00 52.81 114 LEU A N 1
ATOM 910 C CA . LEU A 1 114 ? -4.546 16.661 23.932 1.00 52.81 114 LEU A CA 1
ATOM 911 C C . LEU A 1 114 ? -3.799 17.584 24.913 1.00 52.81 114 LEU A C 1
ATOM 913 O O . LEU A 1 114 ? -4.407 18.124 25.831 1.00 52.81 114 LEU A O 1
ATOM 917 N N . THR A 1 115 ? -2.496 17.792 24.723 1.00 54.19 115 THR A N 1
ATOM 918 C CA . THR A 1 115 ? -1.682 18.733 25.505 1.00 54.19 115 THR A CA 1
ATOM 919 C C . THR A 1 115 ? -1.153 19.855 24.621 1.00 54.19 115 THR A C 1
ATOM 921 O O . THR A 1 115 ? 0.040 19.929 24.330 1.00 54.19 115 THR A O 1
ATOM 924 N N . LYS A 1 116 ? -2.053 20.735 24.184 1.00 44.75 116 LYS A N 1
ATOM 925 C CA . LYS A 1 116 ? -1.764 22.140 23.883 1.00 44.75 116 LYS A CA 1
ATOM 926 C C . LYS A 1 116 ? -3.040 22.959 23.958 1.00 44.75 116 LYS A C 1
ATOM 928 O O . LYS A 1 116 ? -4.066 22.462 23.451 1.00 44.75 116 LYS A O 1
#

pLDDT: mean 81.78, std 21.19, range [36.56, 98.44]

Sequence (116 aa):
MAEPFRFADGQLAYSVEDLVKLCKRSPGEGINYLMRADFENWLAYIGKTDLAQMTQTIRQEQLSESEKLEQFVAKCKLAVKSEPKSINSNQPVKSNNFMNNLSKFFQKLIAQKLTK

=== Feature glossary ===
The record interleaves many kinds of information about one protein. Here is each kind framed as the question it answers.

Q: Are the domains correctly placed relative to each other?
A: Predicted aligned error is AlphaFold's pairwise confidence. Unlike pLDDT (per-residue), PAE is per-residue-pair and captures whether two parts of the structure are c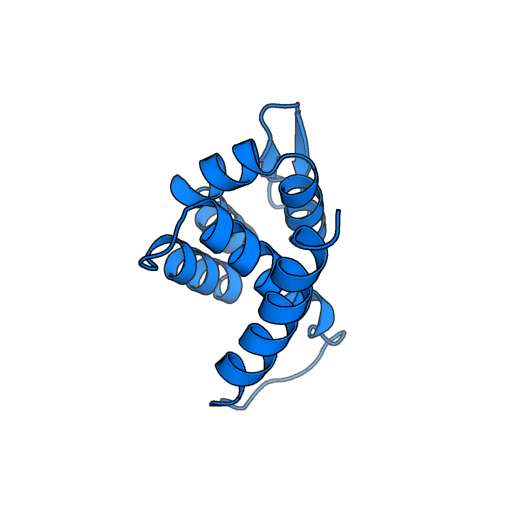orrectly placed relative to each other. Units are ångströms of expected positional error.

Q: Which residues are in helices, strands, or loops?
A: Eight-state secondary structure (DSSP): H is the canonical α-helix, G the tighter 3₁₀-helix, I the wider π-helix; E/B are β-structure, T and S are turns and bends, and '-' is everything else. DSSP derives these from the pattern of main-chain N–H···O=C hydrogen bonds, not from the sequence.

Q: What if only a Cα trace is available?
A: P-SEA three-state annotation labels each residue as helix, strand, or coil based purely on the geometry of the Cα trace. It serves as a fallback when the full backbone (and thus DSSP) is unavailable.

Q: What are the backbone torsion angles?
A: φ (phi) and ψ (psi) are the tw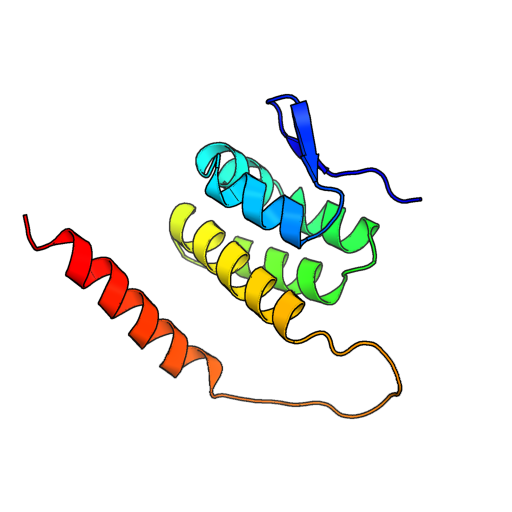o rotatable backbone dihedrals per residue: φ is the C(i-1)–N–Cα–C torsion, ψ is the N–Cα–C–N(i+1) torsion, both in degrees on (−180°, 180°]. α-helical residues cluster near (−60°, −45°); β-strand residues near (−120°, +130°). A Ramachandran plot is simply a scatter of (φ, ψ) for every residue.

Q: What known structures does this most resemble?
A: Structural nearest neighbors (via Foldseek easy-search vs the PDB). Reported per hit: target PDB id, E-value, and alignment TM-score. A TM-score above ~0.5 is the conventional threshold for 'same fold'.

Q: What family and function is it annotated with?
A: Database cross-references. InterPro integrates a dozen domain/family signature databases into unified entries with residue-range hits. GO terms attach function/process/location labels with evidence codes. CATH codes position the fold in a four-level structural taxonomy. Organism is the NCBI-taxonomy species name.

Q: Which residues are buried vs exposed?
A: Solvent accessibility: the surface area of each residue that a 1.4 Å water probe can touch, in Å². When only backbone atoms are present the absolute values are lower than full-atom SASA (side chains contribute most of the area) and are flagged as backbone-only.

Q: What do the diagnostic plots show?
A: Three diagnostic plots accompany the record. The Cα contact map visualizes the tertiary structure as a 2D adjacency matrix (8 Å cutoff, sequence-local contacts suppressed). The Ramachandran plot shows the distribution of backbone (φ, ψ) torsions, with points in the α and β basins reflecting secondary structure content. The PAE plot shows AlphaFold's inter-residue confidence as a color matrix.

Q: What is the amino-acid chain?
A: The amino-acid sequence is the protein's primary structure: the linear order of residues from the N-terminus to the C-terminus, written in one-letter code. Everything else here — the 3D coordinates, the secondary structure, the domain annotations — is ultimately a consequence of this string.

Q: What do the rendered images show?
A: The six renders a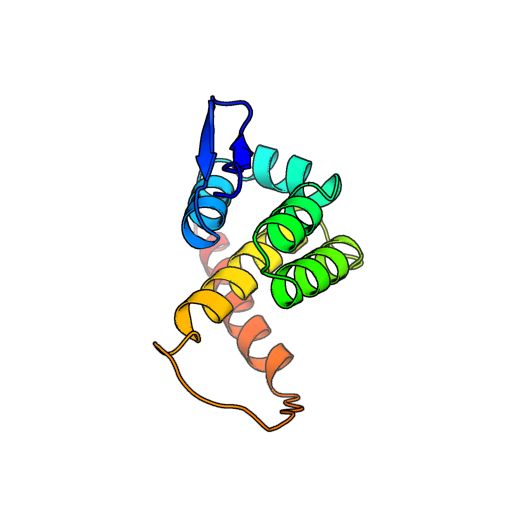re orthographic views along the three Cartesian axes in both directions. Representation (cartoon, sticks, or surface) and color scheme (sequence-rainbow or by-chain) vary across proteins so the training set covers all the common visualization conventions.

Q: Where is each backbone atom in 3D?
A: The mmCIF table is the protein's shape written out atom by atom. For each backbone N, Cα, C, and carbonyl O, it records an (x, y, z) coordinate triple in Å plus the residue type, chain letter, and residue number.

Q: How mobile is each atom in the crystal?
A: For experimental (PDB) structures, the B-factor (temperature factor) quantifies the positional spread of each atom in the crystal — a combination of thermal vibration and static disorder — in units of Å². High B-factors mark flexible loops or poorly resolved regions; low B-factors mark the rigid, well-ordered core.

Q: How big and how compact is the whole molecule?
A: Three whole-structure scalars: the radius of gyration (RMS distance of Cα from centroid, in Å), the count of Cα–Cα contacts (pairs closer than 8 Å and separated by more than four residues in sequence — i.e. tertiary, not local, contacts), and the bounding-box dimensions. Together they distinguish compact globular folds from extended fibres or disordered chains.

Q: What does the local fold look like, residue by residue?
A: A 3Di character summarizes, for each residue, the relative orientation of the Cα frame of its nearest spatial neighbor. Because it encodes fold topology rather than chemistry, 3Di alignments detect remote structural similarity that sequence alignment misses.

Q: How confident is the AlphaFold model at each residue?
A: For AlphaFold models, the B-factor field carries pLDDT — the model's own estimate of local accuracy on a 0–100 scale. Regions with pLDDT<50 should be treated as essentially unmodeled; they often correspond to intrinsically disordered segments.